Protein AF-A0A839Z7D0-F1 (afdb_monomer_lite)

Foldseek 3Di:
DPVVVVLVVLVVVLVVLVVVLVVLVVQLVVLVVQLVVLVVVLVVLVVCVVVVPPCSVVVNVVSVVSNVVSVVSNVVSVVSNVVSVVVNVVSVVVNVVD

Organism: NCBI:txid217068

pLDDT: mean 95.52, std 6.78, range [53.28, 98.38]

Radius of gyration: 21.79 Å; chains: 1; bounding box: 46×16×62 Å

Sequence (98 aa):
MNTEADLGALLMQRLAIVQEIAGLNARQLKCQQEIGGVELEGERCERDVAEGVPGAPARLEALRVQLAQAVARFAAAREELTASEDRLDAVDRQLAGR

Structure (mmCIF, N/CA/C/O backbone):
data_AF-A0A839Z7D0-F1
#
_entry.id   AF-A0A839Z7D0-F1
#
loop_
_atom_site.group_PDB
_atom_site.id
_atom_site.type_symbol
_atom_site.label_atom_id
_atom_site.label_alt_id
_atom_site.label_comp_id
_atom_site.label_asym_id
_atom_site.label_entity_id
_atom_site.label_seq_id
_atom_site.pdbx_PDB_ins_code
_atom_site.Cartn_x
_atom_site.Cartn_y
_atom_site.Cartn_z
_atom_site.occupancy
_atom_site.B_iso_or_equiv
_atom_site.auth_seq_id
_atom_site.auth_comp_id
_atom_site.auth_asym_id
_atom_site.auth_atom_id
_atom_site.pdbx_PDB_model_num
ATOM 1 N N . MET A 1 1 ? 22.936 10.613 -34.859 1.00 53.28 1 MET A N 1
ATOM 2 C CA . MET A 1 1 ? 22.140 10.451 -33.622 1.00 53.28 1 MET A CA 1
ATOM 3 C C . MET A 1 1 ? 22.947 9.554 -32.701 1.00 53.28 1 MET A C 1
ATOM 5 O O . MET A 1 1 ? 23.369 8.507 -33.169 1.00 53.28 1 MET A O 1
ATOM 9 N N . ASN A 1 2 ? 23.273 9.995 -31.485 1.00 67.06 2 ASN A N 1
ATOM 10 C CA . ASN A 1 2 ? 24.239 9.307 -30.621 1.00 67.06 2 ASN A CA 1
ATOM 11 C C . ASN A 1 2 ? 23.521 8.200 -29.826 1.00 67.06 2 ASN A C 1
ATOM 13 O O . ASN A 1 2 ? 22.964 8.454 -28.761 1.00 67.06 2 ASN A O 1
ATOM 17 N N . THR A 1 3 ? 23.457 6.997 -30.395 1.00 74.88 3 THR A N 1
ATOM 18 C CA . THR A 1 3 ? 22.681 5.840 -29.905 1.00 74.88 3 THR A CA 1
ATOM 19 C C . THR A 1 3 ? 23.046 5.407 -28.484 1.00 74.88 3 THR A C 1
ATOM 21 O O . THR A 1 3 ? 2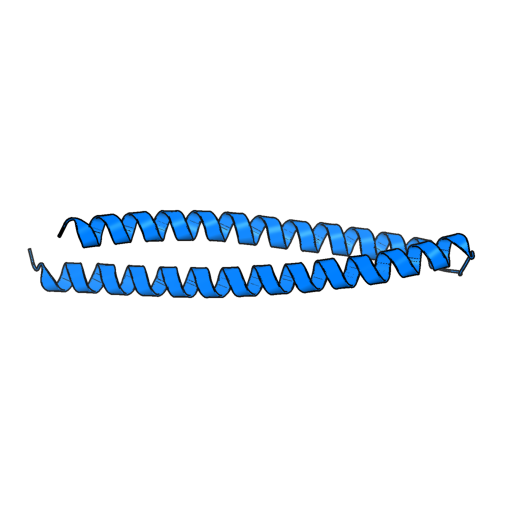2.169 4.985 -27.736 1.00 74.88 3 THR A O 1
ATOM 24 N N . GLU A 1 4 ? 24.305 5.571 -28.076 1.00 76.31 4 GLU A N 1
ATOM 25 C CA . GLU A 1 4 ? 24.762 5.247 -26.716 1.00 76.31 4 GLU A CA 1
ATOM 26 C C . GLU A 1 4 ? 24.241 6.230 -25.658 1.00 76.31 4 GLU A C 1
ATOM 28 O O . GLU A 1 4 ? 23.832 5.816 -24.574 1.00 76.31 4 GLU A O 1
ATOM 33 N N . ALA A 1 5 ? 24.196 7.529 -25.975 1.00 78.31 5 ALA A N 1
ATOM 34 C CA . ALA A 1 5 ? 23.666 8.547 -25.063 1.00 78.31 5 ALA A CA 1
ATOM 35 C C . ALA A 1 5 ? 22.156 8.363 -24.825 1.00 78.31 5 ALA A C 1
ATOM 37 O O . ALA A 1 5 ? 21.654 8.602 -23.729 1.00 78.31 5 ALA A O 1
ATOM 38 N N . ASP A 1 6 ? 21.450 7.896 -25.850 1.00 88.00 6 ASP A N 1
ATOM 39 C CA . ASP A 1 6 ? 20.012 7.640 -25.832 1.00 88.00 6 ASP A CA 1
ATOM 40 C C . ASP A 1 6 ? 19.664 6.348 -25.059 1.00 88.00 6 ASP A C 1
ATOM 42 O O . ASP A 1 6 ? 18.741 6.326 -24.245 1.00 88.00 6 ASP A O 1
ATOM 46 N N . LEU A 1 7 ? 20.481 5.295 -25.200 1.00 92.62 7 LEU A N 1
ATOM 47 C CA . LEU A 1 7 ? 20.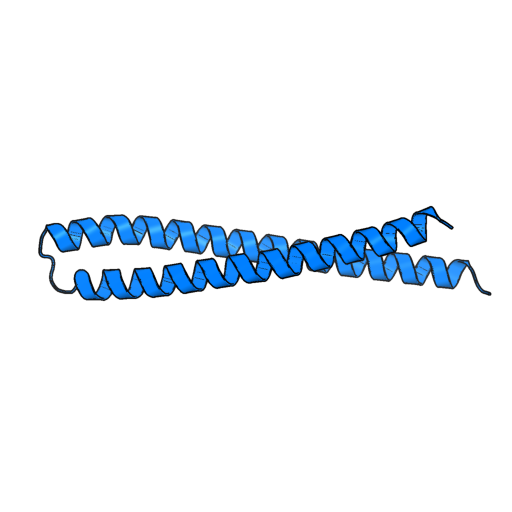393 4.101 -24.350 1.00 92.62 7 LEU A CA 1
ATOM 48 C C . LEU A 1 7 ? 20.640 4.436 -22.870 1.00 92.62 7 LEU A C 1
ATOM 50 O O . LEU A 1 7 ? 19.878 4.012 -22.000 1.00 92.62 7 LEU A O 1
ATOM 54 N N . GLY A 1 8 ? 21.683 5.219 -22.580 1.00 94.12 8 GLY A N 1
ATOM 55 C CA . GLY A 1 8 ? 21.996 5.648 -21.216 1.00 94.12 8 GLY A CA 1
ATOM 56 C C . GLY A 1 8 ? 20.847 6.422 -20.563 1.00 94.12 8 GLY A C 1
ATOM 57 O O . GLY A 1 8 ? 20.522 6.179 -19.400 1.00 94.12 8 GLY A O 1
ATOM 58 N N . ALA A 1 9 ? 20.182 7.301 -21.318 1.00 94.81 9 ALA A N 1
ATOM 59 C CA . ALA A 1 9 ? 19.023 8.049 -20.838 1.00 94.81 9 ALA A CA 1
ATOM 60 C C . ALA A 1 9 ? 17.842 7.133 -20.472 1.00 94.81 9 ALA A C 1
ATOM 62 O O . ALA A 1 9 ? 17.268 7.279 -19.391 1.00 94.81 9 ALA A O 1
ATOM 63 N N . LEU A 1 10 ? 17.520 6.149 -21.318 1.00 95.44 10 LEU A N 1
ATOM 64 C CA . LEU A 1 10 ? 16.442 5.194 -21.043 1.00 95.44 10 LEU A CA 1
ATOM 65 C C . LEU A 1 10 ? 16.731 4.300 -19.838 1.00 95.44 10 LEU A C 1
ATOM 67 O O . LEU A 1 10 ? 15.832 4.039 -19.042 1.00 95.44 10 LEU A O 1
ATOM 71 N N . LEU A 1 11 ? 17.979 3.861 -19.659 1.00 96.94 11 LEU A N 1
ATOM 72 C CA . LEU A 1 11 ? 18.369 3.075 -18.486 1.00 96.94 11 LEU A CA 1
ATOM 73 C C . LEU A 1 11 ? 18.238 3.886 -17.189 1.00 96.94 11 LEU A C 1
ATOM 75 O O . LEU A 1 11 ? 17.748 3.361 -16.188 1.00 96.94 11 LEU A O 1
ATOM 79 N N . MET A 1 12 ? 18.617 5.170 -17.205 1.00 97.50 12 MET A N 1
ATOM 80 C CA . MET A 1 12 ? 18.405 6.061 -16.057 1.00 97.50 12 MET A CA 1
ATOM 81 C C . MET A 1 12 ? 16.917 6.281 -15.773 1.00 97.50 12 MET A C 1
ATOM 83 O O . MET A 1 12 ? 16.504 6.229 -14.614 1.00 97.50 12 MET A O 1
ATOM 87 N N . GLN A 1 13 ? 16.102 6.473 -16.813 1.00 97.31 13 GLN A N 1
ATOM 88 C CA . GLN A 1 13 ? 14.653 6.602 -16.668 1.00 97.31 13 GLN A CA 1
ATOM 89 C C . GLN A 1 13 ? 14.038 5.332 -16.067 1.00 97.31 13 GLN A C 1
ATOM 91 O O . GLN A 1 13 ? 13.259 5.415 -15.119 1.00 97.31 13 GLN A O 1
ATOM 96 N N . ARG A 1 14 ? 14.433 4.156 -16.566 1.00 98.00 14 ARG A N 1
ATOM 97 C CA . ARG A 1 14 ? 14.004 2.858 -16.039 1.00 98.00 14 ARG A CA 1
ATOM 98 C C . ARG A 1 14 ? 14.353 2.711 -14.559 1.00 98.00 14 ARG A C 1
ATOM 100 O O . ARG A 1 14 ? 13.501 2.324 -13.765 1.00 98.00 14 ARG A O 1
ATOM 107 N N . LEU A 1 15 ? 15.590 3.041 -14.177 1.00 98.25 15 LEU A N 1
ATOM 108 C CA . LEU A 1 15 ? 16.035 2.977 -12.785 1.00 98.25 15 LEU A CA 1
ATOM 109 C C . LEU A 1 15 ? 15.200 3.893 -11.881 1.00 98.25 15 LEU A C 1
ATOM 111 O O . LEU A 1 15 ? 14.789 3.463 -10.805 1.00 98.25 15 LEU A O 1
ATOM 115 N N . ALA A 1 16 ? 14.919 5.120 -12.324 1.00 98.38 16 ALA A N 1
ATOM 116 C CA . ALA A 1 16 ? 14.095 6.060 -11.571 1.00 98.38 16 ALA A CA 1
ATOM 117 C C . ALA A 1 16 ? 12.668 5.527 -11.350 1.00 98.38 16 ALA A C 1
ATOM 119 O O . ALA A 1 16 ? 12.162 5.584 -10.231 1.00 98.38 16 ALA A O 1
ATOM 120 N N . ILE A 1 17 ? 12.047 4.939 -12.380 1.00 98.38 17 ILE A N 1
ATOM 121 C CA . ILE A 1 17 ? 10.704 4.346 -12.269 1.00 98.38 17 ILE A CA 1
ATOM 122 C C . ILE A 1 17 ? 10.709 3.143 -11.314 1.00 98.38 17 ILE A C 1
ATOM 124 O O . ILE A 1 17 ? 9.819 3.008 -10.480 1.00 98.38 17 ILE A O 1
ATOM 128 N N . VAL A 1 18 ? 11.730 2.283 -11.365 1.00 98.38 18 VAL A N 1
ATOM 129 C CA . VAL A 1 18 ? 11.846 1.145 -10.433 1.00 98.38 18 VAL A CA 1
ATOM 130 C C . VAL A 1 18 ? 11.993 1.616 -8.980 1.00 98.38 18 VAL A C 1
ATOM 132 O O . VAL A 1 18 ? 11.401 1.024 -8.077 1.00 98.38 18 VAL A O 1
ATOM 135 N N . GLN A 1 19 ? 12.749 2.690 -8.736 1.00 98.31 19 GLN A N 1
ATOM 136 C CA . GLN A 1 19 ? 12.861 3.295 -7.403 1.00 98.31 19 GLN A CA 1
ATOM 137 C C . GLN A 1 19 ? 11.524 3.872 -6.922 1.00 98.31 19 GLN A C 1
ATOM 139 O O . GLN A 1 19 ? 11.165 3.707 -5.755 1.00 98.31 19 GLN A O 1
ATOM 144 N N . GLU A 1 20 ? 10.772 4.508 -7.820 1.00 98.12 20 GLU A N 1
ATOM 145 C CA . GLU A 1 20 ? 9.424 5.006 -7.549 1.00 98.12 20 GLU A CA 1
ATOM 146 C C . GLU A 1 20 ? 8.473 3.864 -7.155 1.00 98.12 20 GLU A C 1
ATOM 148 O O . GLU A 1 20 ? 7.856 3.924 -6.090 1.00 98.12 20 GLU A O 1
ATOM 153 N N . ILE A 1 21 ? 8.441 2.780 -7.939 1.00 98.38 21 ILE A N 1
ATOM 154 C CA . ILE A 1 21 ? 7.659 1.562 -7.665 1.00 98.38 21 ILE A CA 1
ATOM 155 C C . ILE A 1 21 ? 8.011 0.972 -6.295 1.00 98.38 21 ILE A C 1
ATOM 157 O O . ILE A 1 21 ? 7.121 0.655 -5.505 1.00 98.38 21 ILE A O 1
ATOM 161 N N . ALA A 1 22 ? 9.301 0.860 -5.965 1.00 98.19 22 ALA A N 1
ATOM 162 C CA . ALA A 1 22 ? 9.732 0.362 -4.659 1.00 98.19 22 ALA A CA 1
ATOM 163 C C . ALA A 1 22 ? 9.212 1.243 -3.507 1.00 98.19 22 ALA A C 1
ATOM 165 O O . ALA A 1 22 ? 8.746 0.729 -2.486 1.00 98.19 22 ALA A O 1
ATOM 166 N N . GLY A 1 23 ? 9.239 2.568 -3.684 1.00 98.00 23 GLY A N 1
ATOM 167 C CA . GLY A 1 23 ? 8.669 3.517 -2.731 1.00 98.00 23 GLY A CA 1
ATOM 168 C C . GLY A 1 23 ? 7.154 3.368 -2.572 1.00 98.00 23 GLY A C 1
ATOM 169 O O . GLY A 1 23 ? 6.652 3.396 -1.448 1.00 98.00 23 GLY A O 1
ATOM 170 N N . LEU A 1 24 ? 6.425 3.173 -3.671 1.00 97.44 24 LEU A N 1
ATOM 171 C CA . LEU A 1 24 ? 4.973 2.970 -3.666 1.00 97.44 24 LEU A CA 1
ATOM 172 C C . LEU A 1 24 ? 4.579 1.659 -2.981 1.00 97.44 24 LEU A C 1
ATOM 174 O O .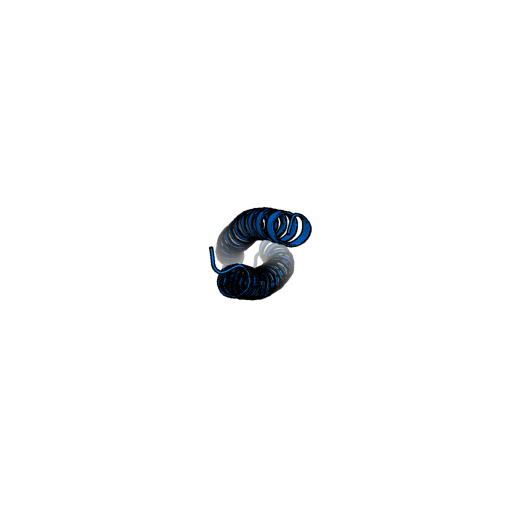 LEU A 1 24 ? 3.700 1.669 -2.118 1.00 97.44 24 LEU A O 1
ATOM 178 N N . ASN A 1 25 ? 5.297 0.569 -3.254 1.00 97.31 25 ASN A N 1
ATOM 179 C CA . ASN A 1 25 ? 5.105 -0.715 -2.575 1.00 97.31 25 ASN A CA 1
ATOM 180 C C . ASN A 1 25 ? 5.303 -0.593 -1.057 1.00 97.31 25 ASN A C 1
ATOM 182 O O . ASN A 1 25 ? 4.501 -1.105 -0.274 1.00 97.31 25 ASN A O 1
ATOM 186 N N . ALA A 1 26 ? 6.332 0.138 -0.617 1.00 97.44 26 ALA A N 1
ATOM 187 C CA . ALA A 1 26 ? 6.551 0.392 0.805 1.00 97.44 26 ALA A CA 1
ATOM 188 C C . ALA A 1 26 ? 5.403 1.203 1.438 1.00 97.44 26 ALA A C 1
ATOM 190 O O . ALA A 1 26 ? 4.974 0.902 2.556 1.00 97.44 26 ALA A O 1
ATOM 191 N N . ARG A 1 27 ? 4.864 2.206 0.728 1.00 96.88 27 ARG A N 1
ATOM 192 C CA . ARG A 1 27 ? 3.692 2.971 1.193 1.00 96.88 27 ARG A CA 1
ATOM 193 C C . ARG A 1 27 ? 2.442 2.097 1.284 1.00 96.88 27 ARG A C 1
ATOM 195 O O . ARG A 1 27 ? 1.718 2.204 2.272 1.00 96.88 27 ARG A O 1
ATOM 202 N N . GLN A 1 28 ? 2.199 1.231 0.300 1.00 97.19 28 GLN A N 1
ATOM 203 C CA . GLN A 1 28 ? 1.079 0.289 0.324 1.00 97.19 28 GLN A CA 1
ATOM 204 C C . GLN A 1 28 ? 1.166 -0.659 1.517 1.00 97.19 28 GLN A C 1
ATOM 206 O O . GLN A 1 28 ? 0.186 -0.794 2.248 1.00 97.19 28 GLN A O 1
ATOM 211 N N . LEU A 1 29 ? 2.340 -1.249 1.761 1.00 97.56 29 LEU A N 1
ATOM 212 C CA . LEU A 1 29 ? 2.563 -2.133 2.904 1.00 97.56 29 LEU A CA 1
ATOM 213 C C . LEU A 1 29 ? 2.288 -1.414 4.229 1.00 97.56 29 LEU A C 1
ATOM 215 O O . LEU A 1 29 ? 1.618 -1.957 5.106 1.00 97.56 29 LEU A O 1
ATOM 219 N N . LYS A 1 30 ? 2.753 -0.168 4.364 1.00 97.06 30 LYS A N 1
ATOM 220 C CA . LYS A 1 30 ? 2.464 0.649 5.546 1.00 97.06 30 LYS A CA 1
ATOM 221 C C . LYS A 1 30 ? 0.960 0.890 5.716 1.00 97.06 30 LYS A C 1
ATOM 223 O O . LYS A 1 30 ? 0.446 0.718 6.815 1.00 97.06 30 LYS A O 1
ATOM 228 N N . CYS A 1 31 ? 0.246 1.236 4.644 1.00 97.00 31 CYS A N 1
ATOM 229 C CA . CYS A 1 31 ? -1.205 1.427 4.714 1.00 97.00 31 CYS A CA 1
ATOM 230 C C . CYS A 1 31 ? -1.932 0.127 5.091 1.00 97.00 31 CYS A C 1
ATOM 232 O O . CYS A 1 31 ? -2.867 0.171 5.878 1.00 97.00 31 CYS A O 1
ATOM 234 N N . GLN A 1 32 ? -1.487 -1.030 4.593 1.00 97.50 32 GLN A N 1
ATOM 235 C CA . GLN A 1 32 ? -2.050 -2.331 4.978 1.00 97.50 32 GLN A CA 1
ATOM 236 C C . GLN A 1 32 ? -1.851 -2.633 6.466 1.00 97.50 32 GLN A C 1
ATOM 238 O O . GLN A 1 32 ? -2.774 -3.109 7.121 1.00 97.50 32 GLN A O 1
ATOM 243 N N . GLN A 1 33 ? -0.670 -2.333 7.012 1.00 97.94 33 GLN A N 1
ATOM 244 C CA . GLN A 1 33 ? -0.402 -2.482 8.445 1.00 97.94 33 GLN A CA 1
ATOM 245 C C . GLN A 1 33 ? -1.284 -1.551 9.287 1.00 97.94 33 GLN A C 1
ATOM 247 O O . GLN A 1 33 ? -1.816 -1.978 10.308 1.00 97.94 33 GLN A O 1
ATOM 252 N N . GLU A 1 34 ? -1.466 -0.301 8.849 1.00 97.44 34 GLU A N 1
ATOM 253 C CA . GLU A 1 34 ? -2.372 0.656 9.496 1.00 97.44 34 GLU A CA 1
ATOM 254 C C . GLU A 1 34 ? -3.824 0.161 9.472 1.00 97.44 34 GLU A C 1
ATOM 256 O O . GLU A 1 34 ? -4.475 0.161 10.512 1.00 97.44 34 GLU A O 1
ATOM 261 N N . ILE A 1 35 ? -4.311 -0.309 8.318 1.00 98.31 3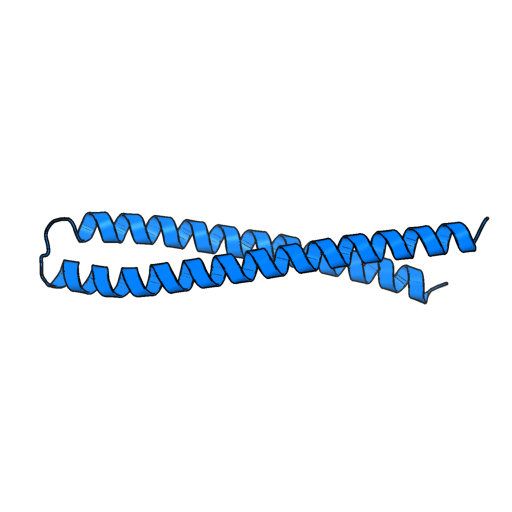5 ILE A N 1
ATOM 262 C CA . ILE A 1 35 ? -5.660 -0.872 8.160 1.00 98.31 35 ILE A CA 1
ATOM 263 C C . ILE A 1 35 ? -5.865 -2.036 9.131 1.00 98.31 35 ILE A C 1
ATOM 265 O O . ILE A 1 35 ? -6.776 -1.976 9.950 1.00 98.31 35 ILE A O 1
ATOM 269 N N . GLY A 1 36 ? -4.978 -3.036 9.113 1.00 97.94 36 GLY A N 1
ATOM 270 C CA . GLY A 1 36 ? -5.108 -4.199 9.992 1.00 97.94 36 GLY A CA 1
ATOM 271 C C . GLY A 1 36 ? -5.042 -3.837 11.479 1.00 97.94 36 GLY A C 1
ATOM 272 O O . GLY A 1 36 ? -5.770 -4.403 12.290 1.00 97.94 36 GLY A O 1
ATOM 273 N N . GLY A 1 37 ? -4.211 -2.858 11.855 1.00 97.75 37 GLY A N 1
ATOM 274 C CA . GLY A 1 37 ? -4.162 -2.350 13.227 1.00 97.75 37 GLY A CA 1
ATOM 275 C C . GLY A 1 37 ? -5.475 -1.691 13.661 1.00 97.75 37 GLY A C 1
ATOM 276 O O . GLY A 1 37 ? -5.984 -1.986 14.743 1.00 97.75 37 GLY A O 1
ATOM 277 N N . VAL A 1 38 ? -6.042 -0.838 12.803 1.00 97.44 38 VAL A N 1
ATOM 278 C CA . VAL A 1 38 ? -7.311 -0.145 13.069 1.00 97.44 38 VAL A CA 1
ATOM 279 C C . VAL A 1 38 ? -8.490 -1.119 13.092 1.00 97.44 38 VAL A C 1
ATOM 281 O O . VAL A 1 38 ? -9.374 -0.961 13.928 1.00 97.44 38 VAL A O 1
ATOM 284 N N . GLU A 1 39 ? -8.508 -2.141 12.234 1.00 97.44 39 GLU A N 1
ATOM 285 C CA . GLU A 1 39 ? -9.545 -3.183 12.230 1.00 97.44 39 GLU A CA 1
ATOM 286 C C . GLU A 1 39 ? -9.550 -3.975 13.545 1.00 97.44 39 GLU A C 1
ATOM 288 O O . GLU A 1 39 ? -10.594 -4.091 14.188 1.00 97.44 39 GLU A O 1
ATOM 293 N N . LEU A 1 40 ? -8.378 -4.426 14.011 1.00 97.62 40 LEU A N 1
ATOM 294 C CA . LEU A 1 40 ? -8.245 -5.135 15.290 1.00 97.62 40 LEU A CA 1
ATOM 295 C C . LEU A 1 40 ? -8.682 -4.275 16.487 1.00 97.62 40 LEU A C 1
ATOM 297 O O . LEU A 1 40 ? -9.334 -4.764 17.416 1.00 97.62 40 LEU A O 1
ATOM 301 N N . GLU A 1 41 ? -8.324 -2.987 16.491 1.00 97.06 41 GLU A N 1
ATOM 302 C CA . GLU A 1 41 ? -8.775 -2.060 17.531 1.00 97.06 41 GLU A CA 1
ATOM 303 C C . GLU A 1 41 ? -10.281 -1.779 17.426 1.00 97.06 41 GLU A C 1
ATOM 305 O O . GLU A 1 41 ? -10.964 -1.693 18.449 1.00 97.06 41 GLU A O 1
ATOM 310 N N . GLY A 1 42 ? -10.808 -1.706 16.202 1.00 97.31 42 GLY A N 1
ATOM 311 C CA . GLY A 1 42 ? -12.227 -1.573 15.894 1.00 97.31 42 GLY A CA 1
ATOM 312 C C . GLY A 1 42 ? -13.047 -2.701 16.507 1.00 97.31 42 GLY A C 1
ATOM 313 O O . GLY A 1 42 ? -13.945 -2.424 17.297 1.00 97.31 42 GLY A O 1
ATOM 314 N N . GLU A 1 43 ? -12.679 -3.960 16.258 1.00 96.81 43 GLU A N 1
ATOM 315 C CA . GLU A 1 43 ? -13.352 -5.137 16.832 1.00 96.81 43 GLU A CA 1
ATOM 316 C C . GLU A 1 43 ? -13.361 -5.119 18.366 1.00 96.81 43 GLU A C 1
ATOM 318 O O . GLU A 1 43 ? -14.344 -5.485 19.017 1.00 96.81 43 GLU A O 1
ATOM 323 N N . ARG A 1 44 ? -12.250 -4.692 18.980 1.00 96.44 44 ARG A N 1
ATOM 324 C CA . ARG A 1 44 ? -12.188 -4.523 20.435 1.00 96.44 44 ARG A CA 1
ATOM 325 C C . ARG A 1 44 ? -13.118 -3.406 20.895 1.00 96.44 44 ARG A C 1
ATOM 327 O O . ARG A 1 44 ? -13.820 -3.572 21.887 1.00 96.44 44 ARG A O 1
ATOM 334 N N . CYS A 1 45 ? -13.135 -2.285 20.186 1.00 97.12 45 CYS A N 1
ATOM 335 C CA . CYS A 1 45 ? -13.978 -1.154 20.528 1.00 97.12 45 CYS A CA 1
ATOM 336 C C . CYS A 1 45 ? -15.470 -1.462 20.342 1.00 97.12 45 CYS A C 1
ATOM 338 O O . CYS A 1 45 ? -16.282 -0.962 21.113 1.00 97.12 45 CYS A O 1
ATOM 340 N N . GLU A 1 46 ? -15.839 -2.303 19.377 1.00 97.50 46 GLU A N 1
ATOM 341 C CA . GLU A 1 46 ? -17.208 -2.795 19.198 1.00 97.50 46 GLU A CA 1
ATOM 342 C C . GLU A 1 46 ? -17.676 -3.632 20.392 1.00 97.50 46 GLU A C 1
ATOM 344 O O . GLU A 1 46 ? -18.803 -3.451 20.858 1.00 97.50 46 GLU A O 1
ATOM 349 N N . ARG A 1 47 ? -16.800 -4.481 20.951 1.00 97.69 47 ARG A N 1
ATOM 350 C CA . ARG A 1 47 ? -17.086 -5.195 22.209 1.00 97.69 47 ARG A CA 1
ATOM 351 C C . ARG A 1 47 ? -17.272 -4.229 23.375 1.00 97.69 47 ARG A C 1
ATOM 353 O O . ARG A 1 47 ? -18.279 -4.315 24.067 1.00 97.69 47 ARG A O 1
ATOM 360 N N . ASP A 1 48 ? -16.374 -3.258 23.530 1.00 98.06 48 ASP A N 1
ATOM 361 C CA . ASP A 1 48 ? -16.481 -2.234 24.576 1.00 98.06 48 ASP A CA 1
ATOM 362 C C . ASP A 1 48 ? -17.796 -1.426 24.451 1.00 98.06 48 ASP A C 1
ATOM 364 O O . ASP A 1 48 ? -18.422 -1.089 25.455 1.00 98.06 48 ASP A O 1
ATOM 368 N N . VAL A 1 49 ? -18.262 -1.144 23.225 1.00 97.75 49 VAL A N 1
ATOM 369 C CA . VAL A 1 49 ? -19.579 -0.524 22.982 1.00 97.75 49 VAL A CA 1
ATOM 370 C C . VAL A 1 49 ? -20.716 -1.438 23.441 1.00 97.75 49 VAL A C 1
ATOM 372 O O . VAL A 1 49 ? -21.629 -0.964 24.117 1.00 97.75 49 VAL A O 1
ATOM 375 N N . ALA A 1 50 ? -20.665 -2.730 23.106 1.00 97.44 50 ALA A N 1
ATOM 376 C CA . ALA A 1 50 ? -21.673 -3.706 23.524 1.00 97.44 50 ALA A CA 1
ATOM 377 C C . ALA A 1 50 ? -21.721 -3.893 25.053 1.00 97.44 50 ALA A C 1
ATOM 379 O O . ALA A 1 50 ? -22.794 -4.107 25.614 1.00 97.44 50 ALA A O 1
ATOM 380 N N . GLU A 1 51 ? -20.580 -3.756 25.729 1.00 97.88 51 GLU A N 1
ATOM 381 C CA . GLU A 1 51 ? -20.450 -3.811 27.191 1.00 97.88 51 GLU A CA 1
ATOM 382 C C . GLU A 1 51 ? -20.815 -2.486 27.889 1.00 97.88 51 GLU A C 1
ATOM 384 O O . GLU A 1 51 ? -20.839 -2.412 29.117 1.00 97.88 51 GLU A O 1
ATOM 389 N N . GLY A 1 52 ? -21.129 -1.432 27.128 1.00 97.25 52 GLY A N 1
ATOM 390 C CA . GLY A 1 52 ? -21.522 -0.134 27.675 1.00 97.25 52 GLY A CA 1
ATOM 391 C C . GLY A 1 52 ? -20.360 0.675 28.257 1.00 97.25 52 GLY A C 1
ATOM 392 O O . GLY A 1 52 ? -20.580 1.537 29.111 1.00 97.25 52 GLY A O 1
ATOM 393 N N . VAL A 1 53 ? -19.126 0.427 27.808 1.00 98.00 53 VAL A N 1
ATOM 394 C CA . VAL A 1 53 ? -17.942 1.169 28.252 1.00 98.00 53 VAL A CA 1
ATOM 395 C C . VAL A 1 53 ? -18.084 2.653 27.870 1.00 98.00 53 VAL A C 1
ATOM 397 O O . VAL A 1 53 ? -18.254 2.984 26.689 1.00 98.00 53 VAL A O 1
ATOM 400 N N . PRO A 1 54 ? -17.988 3.586 28.838 1.00 97.56 54 PRO A N 1
ATOM 401 C CA . PRO A 1 54 ? -18.093 5.013 28.560 1.00 97.56 54 PRO A CA 1
ATOM 402 C C . PRO A 1 54 ? -17.059 5.483 27.532 1.00 97.56 54 PRO A C 1
ATOM 404 O O . PRO A 1 54 ? -15.875 5.171 27.625 1.00 97.56 54 PRO A O 1
ATOM 407 N N . GLY A 1 55 ? -17.508 6.256 26.543 1.00 96.38 55 GLY A N 1
ATOM 408 C CA . GLY A 1 55 ? -16.644 6.802 25.490 1.00 96.38 55 GLY A CA 1
ATOM 409 C C . GLY A 1 55 ? -16.287 5.825 24.362 1.00 96.38 55 GLY A C 1
ATOM 410 O O . GLY A 1 55 ? -15.782 6.273 23.332 1.00 96.38 55 GLY A O 1
ATOM 411 N N . ALA A 1 56 ? -16.609 4.532 24.485 1.00 97.56 56 ALA A N 1
ATOM 412 C CA . ALA A 1 56 ? -16.373 3.555 23.422 1.00 97.56 56 ALA A CA 1
ATOM 413 C C . ALA A 1 56 ? -17.064 3.916 22.088 1.00 97.56 56 ALA A C 1
ATOM 415 O O . ALA A 1 56 ? -16.407 3.797 21.055 1.00 97.56 56 ALA A O 1
ATOM 416 N N . PRO A 1 57 ? -18.306 4.455 22.052 1.00 97.06 57 PRO A N 1
ATOM 417 C CA . PRO A 1 57 ? -18.926 4.857 20.786 1.00 97.06 57 PRO A CA 1
ATOM 418 C C . PRO A 1 57 ? -18.149 5.953 20.045 1.00 97.06 57 PRO A C 1
ATOM 420 O O . PRO A 1 57 ? -17.991 5.888 18.829 1.00 97.06 57 PRO A O 1
ATOM 423 N N . ALA A 1 58 ? -17.616 6.940 20.773 1.00 97.56 58 ALA A N 1
ATOM 424 C CA . ALA A 1 58 ? -16.831 8.020 20.177 1.00 97.56 58 ALA A CA 1
ATOM 425 C C . ALA A 1 58 ? -15.477 7.515 19.654 1.00 97.56 58 ALA A C 1
ATOM 427 O O . ALA A 1 58 ? -15.042 7.916 18.576 1.00 97.56 58 ALA A O 1
ATOM 428 N N . ARG A 1 59 ? -14.827 6.603 20.391 1.00 97.19 59 ARG A N 1
ATOM 429 C CA . ARG A 1 59 ? -13.584 5.962 19.940 1.00 97.19 59 ARG A CA 1
ATOM 430 C C . ARG A 1 59 ? -13.817 5.094 18.701 1.00 97.19 59 ARG A C 1
ATOM 432 O O . ARG A 1 59 ? -13.014 5.157 17.777 1.00 97.19 59 ARG A O 1
ATOM 439 N N . LEU A 1 60 ? -14.921 4.347 18.647 1.00 97.69 60 LEU A N 1
ATOM 440 C CA . LEU A 1 60 ? -15.282 3.538 17.481 1.00 97.69 60 LEU A CA 1
ATOM 441 C C . LEU A 1 60 ? -15.472 4.408 16.234 1.00 97.69 60 LEU A C 1
ATOM 443 O O . LEU A 1 60 ? -14.976 4.070 15.163 1.00 97.69 60 LEU A O 1
ATOM 447 N N . GLU A 1 61 ? -16.138 5.553 16.372 1.00 97.50 61 GLU A N 1
ATOM 448 C CA . GLU A 1 61 ? -16.317 6.478 15.253 1.00 97.50 61 GLU A CA 1
ATOM 449 C C . GLU A 1 61 ? -14.986 7.083 14.782 1.00 97.50 61 GLU A C 1
ATOM 451 O O . GLU A 1 61 ? -14.722 7.157 13.583 1.00 97.50 61 GLU A O 1
ATOM 456 N N . ALA A 1 62 ? -14.090 7.429 15.712 1.00 97.62 62 ALA A N 1
ATOM 457 C CA . ALA A 1 62 ? -12.745 7.881 15.363 1.00 97.62 62 ALA A CA 1
ATOM 458 C C . ALA A 1 62 ? -11.950 6.804 14.599 1.00 97.62 62 ALA A C 1
ATOM 460 O O . ALA A 1 62 ? -11.302 7.121 13.600 1.00 97.62 62 ALA A O 1
ATOM 461 N N . LEU A 1 63 ? -12.038 5.537 15.019 1.00 97.75 63 LEU A N 1
ATOM 462 C CA . LEU A 1 63 ? -11.399 4.409 14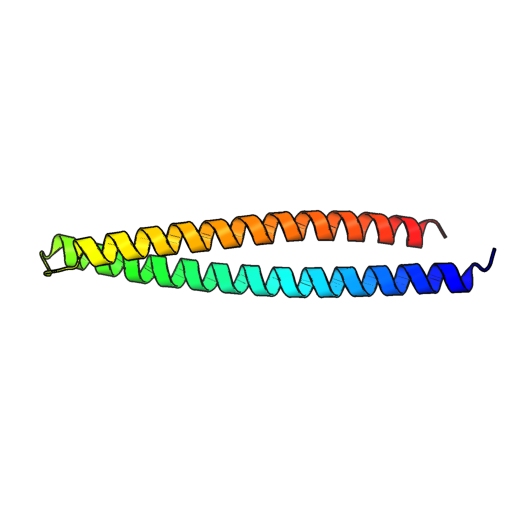.332 1.00 97.75 63 LEU A CA 1
ATOM 463 C C . LEU A 1 63 ? -11.962 4.208 12.920 1.00 97.75 63 LEU A C 1
ATOM 465 O O . LEU A 1 63 ? -11.197 3.996 11.984 1.00 97.75 63 LEU A O 1
ATOM 469 N N . ARG A 1 64 ? -13.276 4.361 12.720 1.00 97.25 64 ARG A N 1
ATOM 470 C CA . ARG A 1 64 ? -13.891 4.296 11.381 1.00 97.25 64 ARG A CA 1
ATOM 471 C C . ARG A 1 64 ? -13.366 5.377 10.445 1.00 97.25 64 ARG A C 1
ATOM 473 O O . ARG A 1 64 ? -13.064 5.092 9.287 1.00 97.25 64 ARG A O 1
ATOM 480 N N . VAL A 1 65 ? -13.212 6.605 10.941 1.00 97.94 65 VAL A N 1
ATOM 481 C CA . VAL A 1 65 ? -12.616 7.702 10.163 1.00 97.94 65 VAL A CA 1
ATOM 482 C C . VAL A 1 65 ? -11.160 7.387 9.810 1.00 97.94 65 VAL A C 1
ATOM 484 O O . VAL A 1 65 ? -10.755 7.577 8.663 1.00 97.94 65 VAL A O 1
ATOM 487 N N . GLN A 1 66 ? -10.379 6.872 10.763 1.00 97.19 66 GLN A N 1
ATOM 488 C CA . GLN A 1 66 ? -8.993 6.463 10.515 1.00 97.19 66 GLN A CA 1
ATOM 489 C C . GLN A 1 66 ? -8.903 5.344 9.471 1.00 97.19 66 GLN A C 1
ATOM 491 O O . GLN A 1 66 ? -8.079 5.435 8.560 1.00 97.19 66 GLN A O 1
ATOM 496 N N . LEU A 1 67 ? -9.782 4.340 9.552 1.00 97.94 67 LEU A N 1
ATOM 497 C CA . LEU A 1 67 ? -9.863 3.247 8.587 1.00 97.94 67 LEU A CA 1
ATOM 498 C C . LEU A 1 67 ? -10.170 3.776 7.185 1.00 97.94 67 LEU A C 1
ATOM 500 O O . LEU A 1 67 ? -9.446 3.472 6.240 1.00 97.94 67 LEU A O 1
ATOM 504 N N . ALA A 1 68 ? -11.189 4.629 7.051 1.00 98.06 68 ALA A N 1
ATOM 505 C CA . ALA A 1 68 ? -11.557 5.228 5.771 1.00 98.06 68 ALA A CA 1
ATOM 506 C C . ALA A 1 68 ? -10.393 6.020 5.150 1.00 98.06 68 ALA A C 1
ATOM 508 O O . ALA A 1 68 ? -10.127 5.911 3.952 1.00 98.06 68 ALA A O 1
ATOM 509 N N . GLN A 1 69 ? -9.651 6.775 5.964 1.00 97.44 69 GLN A N 1
ATOM 510 C CA . GLN A 1 69 ? -8.467 7.503 5.508 1.00 97.44 69 GLN A CA 1
ATOM 511 C C . GLN A 1 69 ? -7.328 6.567 5.085 1.00 97.44 69 GLN A C 1
ATOM 513 O O . GLN A 1 69 ? -6.689 6.816 4.063 1.00 97.44 69 GLN A O 1
ATOM 518 N N . ALA A 1 70 ? -7.060 5.502 5.845 1.00 97.12 70 ALA A N 1
ATOM 519 C CA . ALA A 1 70 ? -6.019 4.531 5.514 1.00 97.12 70 ALA A CA 1
ATOM 520 C C . ALA A 1 70 ? -6.347 3.768 4.219 1.00 97.12 70 ALA A C 1
ATOM 522 O O . ALA A 1 70 ? -5.483 3.625 3.353 1.00 97.12 70 ALA A O 1
ATOM 523 N N . VAL A 1 71 ? -7.611 3.375 4.033 1.00 98.00 71 VAL A N 1
ATOM 524 C CA . VAL A 1 71 ? -8.114 2.756 2.796 1.00 98.00 71 VAL A CA 1
ATOM 525 C C . VAL A 1 71 ? -7.981 3.707 1.606 1.00 98.00 71 VAL A C 1
ATOM 527 O O . VAL A 1 71 ? -7.503 3.294 0.550 1.00 98.00 71 VAL A O 1
ATOM 530 N N . ALA A 1 72 ? -8.324 4.988 1.771 1.00 98.06 72 ALA A N 1
ATOM 531 C CA . ALA A 1 72 ? -8.157 5.983 0.712 1.00 98.06 72 ALA A CA 1
ATOM 532 C C . ALA A 1 72 ? -6.680 6.168 0.318 1.00 98.06 72 ALA A C 1
ATOM 534 O O . ALA A 1 72 ? -6.358 6.195 -0.869 1.00 98.06 72 ALA A O 1
ATOM 535 N N . ARG A 1 73 ? -5.762 6.228 1.297 1.00 97.25 73 ARG A N 1
ATOM 536 C CA . ARG A 1 73 ? -4.311 6.288 1.033 1.00 97.25 73 ARG A CA 1
ATOM 537 C C . ARG A 1 73 ? -3.805 5.039 0.312 1.00 97.25 73 ARG A C 1
ATOM 539 O O . ARG A 1 73 ? -2.997 5.158 -0.606 1.00 97.25 73 ARG A O 1
ATOM 546 N N . PHE A 1 74 ? -4.283 3.858 0.703 1.00 97.75 74 PHE A N 1
ATOM 547 C CA . PHE A 1 74 ? -3.937 2.603 0.039 1.00 97.75 74 PHE A CA 1
ATOM 548 C C . PHE A 1 74 ? -4.401 2.585 -1.424 1.00 97.75 74 PHE A C 1
ATOM 550 O O . PHE A 1 74 ? -3.628 2.211 -2.306 1.00 97.75 74 PHE A O 1
ATOM 557 N N . ALA A 1 75 ? -5.637 3.021 -1.689 1.00 97.69 75 ALA A N 1
ATOM 558 C CA . ALA A 1 75 ? -6.186 3.110 -3.040 1.00 97.69 75 ALA A CA 1
ATOM 559 C C . ALA A 1 75 ? -5.380 4.079 -3.920 1.00 97.69 75 ALA A C 1
ATOM 561 O O . ALA A 1 75 ? -4.957 3.694 -5.006 1.00 97.69 75 ALA A O 1
ATOM 562 N N . ALA A 1 76 ? -5.066 5.275 -3.414 1.00 96.81 76 ALA A N 1
ATOM 563 C CA . ALA A 1 76 ? -4.244 6.248 -4.135 1.00 96.81 76 ALA A CA 1
ATOM 564 C C . ALA A 1 76 ? -2.840 5.701 -4.455 1.00 96.81 76 ALA A C 1
ATOM 566 O O . ALA A 1 76 ? -2.388 5.766 -5.595 1.00 96.81 76 ALA A O 1
ATOM 567 N N . ALA A 1 77 ? -2.173 5.071 -3.479 1.00 95.81 77 ALA A N 1
ATOM 568 C CA . ALA A 1 77 ? -0.864 4.455 -3.702 1.00 95.81 77 ALA A CA 1
ATOM 569 C C . ALA A 1 77 ? -0.916 3.322 -4.744 1.00 95.81 77 ALA A C 1
ATOM 571 O O . ALA A 1 77 ? 0.056 3.097 -5.461 1.00 95.81 77 ALA A O 1
ATOM 572 N N . ARG A 1 78 ? -2.044 2.606 -4.839 1.00 96.31 78 ARG A N 1
ATOM 573 C CA . ARG A 1 78 ? -2.269 1.578 -5.862 1.00 96.31 78 ARG A CA 1
ATOM 574 C C . ARG A 1 78 ? -2.453 2.168 -7.256 1.00 96.31 78 ARG A C 1
ATOM 576 O O . ARG A 1 78 ? -1.892 1.622 -8.198 1.00 96.31 78 ARG A O 1
ATOM 583 N N . GLU A 1 79 ? -3.194 3.261 -7.386 1.00 97.69 79 GLU A N 1
ATOM 584 C CA . GLU A 1 79 ? -3.344 3.969 -8.663 1.00 97.69 79 GLU A CA 1
ATOM 585 C C . GLU A 1 79 ? -1.997 4.527 -9.152 1.00 97.69 79 GLU A C 1
ATOM 587 O O . GLU A 1 79 ? -1.629 4.328 -10.310 1.00 97.69 79 GLU A O 1
ATOM 592 N N . GLU A 1 80 ? -1.216 5.143 -8.255 1.00 97.69 80 GLU A N 1
ATOM 593 C CA . GLU A 1 80 ? 0.149 5.610 -8.545 1.00 97.69 80 GLU A CA 1
ATOM 594 C C . GLU A 1 80 ? 1.076 4.459 -8.977 1.00 97.69 80 GLU A C 1
ATOM 596 O O . GLU A 1 80 ? 1.906 4.629 -9.878 1.00 97.69 80 GLU A O 1
ATOM 601 N N . LEU A 1 81 ? 0.937 3.280 -8.355 1.00 97.44 81 LEU A N 1
ATOM 602 C CA . LEU A 1 81 ? 1.721 2.092 -8.695 1.00 97.44 81 LEU A CA 1
ATOM 603 C C . LEU A 1 81 ? 1.414 1.616 -10.114 1.00 97.44 81 LEU A C 1
ATOM 605 O O . LEU A 1 81 ? 2.341 1.503 -10.912 1.00 97.44 81 LEU A O 1
ATOM 609 N N . THR A 1 82 ? 0.136 1.440 -10.456 1.00 97.94 82 THR A N 1
ATOM 610 C CA . THR A 1 82 ? -0.278 1.033 -11.807 1.00 97.94 82 THR A CA 1
ATOM 611 C C . THR A 1 82 ? 0.219 2.017 -12.868 1.00 97.94 82 THR A C 1
ATOM 613 O O . THR A 1 82 ? 0.800 1.607 -13.869 1.00 97.94 82 THR A O 1
ATOM 616 N N . ALA A 1 83 ? 0.109 3.326 -12.623 1.00 98.00 83 ALA A N 1
ATOM 617 C CA . ALA A 1 83 ? 0.630 4.333 -13.550 1.00 98.00 83 ALA A CA 1
ATOM 618 C C . ALA A 1 83 ? 2.166 4.287 -13.701 1.00 98.00 83 ALA A C 1
ATOM 620 O O . ALA A 1 83 ? 2.718 4.682 -14.731 1.00 98.00 83 ALA A O 1
ATOM 621 N N . SER A 1 84 ? 2.885 3.846 -12.669 1.00 98.12 84 SER A N 1
ATOM 622 C CA . SER A 1 84 ? 4.342 3.676 -12.711 1.00 98.12 84 SER A CA 1
ATOM 623 C C . SER A 1 84 ? 4.747 2.401 -13.448 1.00 98.12 84 SER A C 1
ATOM 625 O O . SER A 1 84 ? 5.706 2.431 -14.216 1.00 98.12 84 SER A O 1
ATOM 627 N N . GLU A 1 85 ? 3.992 1.317 -13.276 1.00 98.00 85 GLU A N 1
ATOM 628 C CA . GLU A 1 85 ? 4.150 0.063 -14.021 1.00 98.00 85 GLU A CA 1
ATOM 629 C C . GLU A 1 85 ? 3.915 0.282 -15.524 1.00 98.00 85 GLU A C 1
ATOM 631 O O . GLU A 1 85 ? 4.768 -0.081 -16.331 1.00 98.00 85 GLU A O 1
ATOM 636 N N . ASP A 1 86 ? 2.861 1.009 -15.908 1.00 98.38 86 ASP A N 1
ATOM 637 C CA . ASP A 1 86 ? 2.593 1.354 -17.313 1.00 98.38 86 ASP A CA 1
ATOM 638 C C . ASP A 1 86 ? 3.741 2.161 -17.948 1.00 98.38 86 ASP A C 1
ATOM 640 O O . ASP A 1 86 ? 4.128 1.948 -19.106 1.00 98.38 86 ASP A O 1
ATOM 644 N N . ARG A 1 87 ? 4.316 3.107 -17.188 1.00 98.06 87 ARG A N 1
ATOM 645 C CA . ARG A 1 87 ? 5.493 3.876 -17.622 1.00 98.06 87 ARG A CA 1
ATOM 646 C C . ARG A 1 87 ? 6.725 2.987 -17.762 1.00 98.06 87 ARG A C 1
ATOM 648 O O . ARG A 1 87 ? 7.485 3.178 -18.712 1.00 98.06 87 ARG A O 1
ATOM 655 N N . LEU A 1 88 ? 6.927 2.040 -16.846 1.00 98.25 88 LEU A N 1
ATOM 656 C CA . LEU A 1 88 ? 8.028 1.082 -16.918 1.00 98.25 88 LEU A CA 1
ATOM 657 C C . LEU A 1 88 ? 7.909 0.220 -18.178 1.00 98.25 88 LEU A C 1
ATOM 659 O O . LEU A 1 88 ? 8.864 0.140 -18.945 1.00 98.25 88 LEU A O 1
ATOM 663 N N . ASP A 1 89 ? 6.723 -0.322 -18.449 1.00 98.25 89 ASP A N 1
ATOM 664 C CA . ASP A 1 89 ? 6.440 -1.136 -19.634 1.00 98.25 89 ASP A CA 1
ATOM 665 C C . ASP A 1 89 ? 6.651 -0.361 -20.941 1.00 98.25 89 ASP A C 1
ATOM 667 O O . ASP A 1 89 ? 7.070 -0.914 -21.965 1.00 98.25 89 ASP A O 1
ATOM 671 N N . ALA A 1 90 ? 6.355 0.940 -20.951 1.00 97.56 90 ALA A N 1
ATOM 672 C CA . ALA A 1 90 ? 6.647 1.798 -22.094 1.00 97.56 90 ALA A CA 1
ATOM 673 C C . ALA A 1 90 ? 8.160 1.962 -22.324 1.00 97.56 90 ALA A C 1
ATOM 675 O O . ALA A 1 90 ? 8.608 1.898 -23.471 1.00 97.56 90 ALA A O 1
ATOM 676 N N . VAL A 1 91 ? 8.948 2.151 -21.261 1.00 97.06 91 VAL A N 1
ATOM 677 C CA . VAL A 1 91 ? 10.415 2.256 -21.347 1.00 97.06 91 VAL A CA 1
ATOM 678 C C . VAL A 1 91 ? 11.041 0.915 -21.736 1.00 97.06 91 VAL A C 1
ATOM 680 O O . VAL A 1 91 ? 11.905 0.881 -22.610 1.00 97.06 91 VAL A O 1
ATOM 683 N N . ASP A 1 9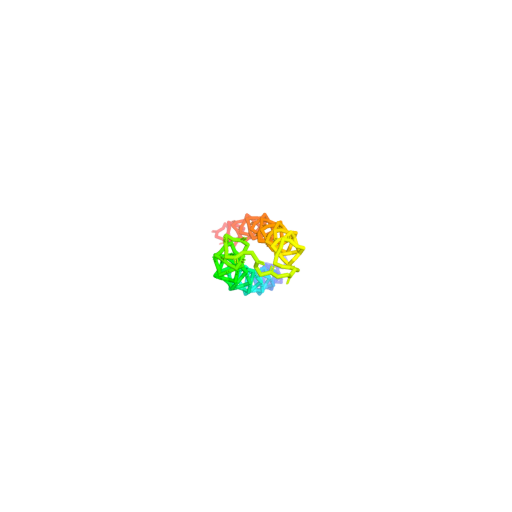2 ? 10.564 -0.193 -21.174 1.00 97.25 92 ASP A N 1
ATOM 684 C CA . ASP A 1 92 ? 11.072 -1.536 -21.473 1.00 97.25 92 ASP A CA 1
ATOM 685 C C . ASP A 1 92 ? 10.810 -1.924 -22.935 1.00 97.25 92 ASP A C 1
ATOM 687 O O . ASP A 1 92 ? 11.693 -2.476 -23.596 1.00 97.25 92 ASP A O 1
ATOM 691 N N . ARG A 1 93 ? 9.665 -1.527 -23.508 1.00 96.94 93 ARG A N 1
ATOM 692 C CA . ARG A 1 93 ? 9.408 -1.665 -24.953 1.00 96.94 93 ARG A CA 1
ATOM 693 C C . ARG A 1 93 ? 10.352 -0.824 -25.813 1.00 96.94 93 ARG A C 1
ATOM 695 O O . ARG A 1 93 ? 10.791 -1.296 -26.859 1.00 96.94 93 ARG A O 1
ATOM 702 N N . GLN A 1 94 ? 10.678 0.399 -25.391 1.00 94.88 94 GLN A N 1
ATOM 703 C CA . GLN A 1 94 ? 11.648 1.238 -26.106 1.00 94.88 94 GLN A CA 1
ATOM 704 C C . GLN A 1 94 ? 13.063 0.661 -26.045 1.00 94.88 94 GLN A C 1
ATOM 706 O O . GLN A 1 94 ? 13.797 0.767 -27.021 1.00 94.88 94 GLN A O 1
ATOM 711 N N . LEU A 1 95 ? 13.446 0.053 -24.921 1.00 93.31 95 LEU A N 1
ATOM 712 C CA . LEU A 1 95 ? 14.731 -0.627 -24.769 1.00 93.31 95 LEU A CA 1
ATOM 713 C C . LEU A 1 95 ? 14.808 -1.902 -25.619 1.00 93.31 95 LEU A C 1
ATOM 715 O O . LEU A 1 95 ? 15.836 -2.143 -26.237 1.00 93.31 95 LEU A O 1
ATOM 719 N N . ALA A 1 96 ? 13.733 -2.691 -25.685 1.00 92.75 96 ALA A N 1
ATOM 720 C CA . ALA A 1 96 ? 13.688 -3.926 -26.473 1.00 92.75 96 ALA A CA 1
ATOM 721 C C . ALA A 1 96 ? 13.660 -3.692 -27.995 1.00 92.75 96 ALA A C 1
ATOM 723 O O . ALA A 1 96 ? 14.048 -4.572 -28.758 1.00 92.75 96 ALA A O 1
ATOM 724 N N . GLY A 1 97 ? 13.174 -2.529 -28.441 1.00 88.00 97 GLY A N 1
ATOM 725 C CA . GLY A 1 97 ? 13.131 -2.141 -29.855 1.00 88.00 97 GLY A CA 1
ATOM 726 C C . GLY A 1 97 ? 14.418 -1.501 -30.388 1.00 88.00 97 GLY A C 1
ATOM 727 O O . GLY A 1 97 ? 14.396 -0.980 -31.504 1.00 88.00 97 GLY A O 1
ATOM 728 N N . ARG A 1 98 ? 15.494 -1.484 -29.594 1.00 77.88 98 ARG A N 1
ATOM 729 C CA . ARG A 1 98 ? 16.804 -0.923 -29.952 1.00 77.88 98 ARG A CA 1
ATOM 730 C C . ARG A 1 98 ? 17.806 -1.985 -30.365 1.00 77.88 98 ARG A C 1
ATOM 732 O O . ARG A 1 98 ? 17.743 -3.108 -29.822 1.00 77.88 98 ARG A O 1
#

Secondary structure (DSSP, 8-state):
--HHHHHHHHHHHHHHHHHHHHHHHHHHHHHHHHHHHHHHHHHHHHHHHHTT-TTHHHHHHHHHHHHHHHHHHHHHHHHHHHHHHHHHHHHHHHHHT-